Protein AF-A0A969QJT0-F1 (afdb_monomer_lite)

Radius of gyration: 44.03 Å; chains: 1; bounding box: 76×32×134 Å

pLDDT: mean 78.58, std 12.36, range [51.84, 98.31]

Structure (mmCIF, N/CA/C/O backbone):
data_AF-A0A969QJT0-F1
#
_entry.id   AF-A0A969QJT0-F1
#
loop_
_atom_site.group_PDB
_atom_site.id
_atom_site.type_symbol
_atom_site.label_atom_id
_atom_site.label_alt_id
_atom_site.label_comp_id
_atom_site.label_asym_id
_atom_site.label_entity_id
_atom_site.label_seq_id
_atom_site.pdbx_PDB_ins_code
_atom_site.Cartn_x
_atom_site.Cartn_y
_atom_site.Cartn_z
_atom_site.occupancy
_atom_site.B_iso_or_equiv
_atom_site.auth_seq_id
_atom_site.auth_comp_id
_atom_site.auth_asym_id
_atom_site.auth_atom_id
_atom_site.pdbx_PDB_model_num
ATOM 1 N N . MET A 1 1 ? 41.940 17.101 -73.631 1.00 51.84 1 MET A N 1
ATOM 2 C CA . MET A 1 1 ? 41.622 15.761 -73.092 1.00 51.84 1 MET A CA 1
ATOM 3 C C . MET A 1 1 ? 41.885 15.772 -71.586 1.00 51.84 1 MET A C 1
ATOM 5 O O . MET A 1 1 ? 42.918 15.274 -71.167 1.00 51.84 1 MET A O 1
ATOM 9 N N . SER A 1 2 ? 41.025 16.414 -70.779 1.00 55.69 2 SER A N 1
ATOM 10 C CA . SER A 1 2 ? 41.255 16.542 -69.324 1.00 55.69 2 SER A CA 1
ATOM 11 C C . SER A 1 2 ? 40.083 17.221 -68.587 1.00 55.69 2 SER A C 1
ATOM 13 O O . SER A 1 2 ? 40.272 18.292 -68.033 1.00 55.69 2 SER A O 1
ATOM 15 N N . ASP A 1 3 ? 38.889 16.609 -68.551 1.00 56.94 3 ASP A N 1
ATOM 16 C CA . ASP A 1 3 ? 37.752 17.123 -67.743 1.00 56.94 3 ASP A CA 1
ATOM 17 C C . ASP A 1 3 ? 36.989 16.053 -66.932 1.00 56.94 3 ASP A C 1
ATOM 19 O O . ASP A 1 3 ? 36.088 16.358 -66.151 1.00 56.94 3 ASP A O 1
ATOM 23 N N . THR A 1 4 ? 37.377 14.779 -67.016 1.00 60.81 4 THR A N 1
ATOM 24 C CA . THR A 1 4 ? 36.586 13.669 -66.449 1.00 60.81 4 THR A CA 1
ATOM 25 C C . THR A 1 4 ? 36.876 13.344 -64.975 1.00 60.81 4 THR A C 1
ATOM 27 O O . THR A 1 4 ? 36.133 12.583 -64.360 1.00 60.81 4 THR A O 1
ATOM 30 N N . HIS A 1 5 ? 37.909 13.926 -64.354 1.00 57.44 5 HIS A N 1
ATOM 31 C CA . HIS A 1 5 ? 38.331 13.549 -62.991 1.00 57.44 5 HIS A CA 1
ATOM 32 C C . HIS A 1 5 ? 37.701 14.366 -61.848 1.00 57.44 5 HIS A C 1
ATOM 34 O O . HIS A 1 5 ? 37.792 13.956 -60.690 1.00 57.44 5 HIS A O 1
ATOM 40 N N . ARG A 1 6 ? 37.049 15.505 -62.128 1.00 60.62 6 ARG A N 1
ATOM 41 C CA . ARG A 1 6 ? 36.460 16.366 -61.079 1.00 60.62 6 ARG A CA 1
ATOM 42 C C . ARG A 1 6 ? 35.100 15.854 -60.580 1.00 60.62 6 ARG A C 1
ATOM 44 O O . ARG A 1 6 ? 34.762 16.042 -59.414 1.00 60.62 6 ARG A O 1
ATOM 51 N N . ASN A 1 7 ? 34.352 15.164 -61.440 1.00 59.16 7 ASN A N 1
ATOM 52 C CA . ASN A 1 7 ? 32.962 14.782 -61.183 1.00 59.16 7 ASN A CA 1
ATOM 53 C C . ASN A 1 7 ? 32.832 13.625 -60.166 1.00 59.16 7 ASN A C 1
ATOM 55 O O . ASN A 1 7 ? 31.953 13.626 -59.311 1.00 59.16 7 ASN A O 1
ATOM 59 N N . SER A 1 8 ? 33.763 12.665 -60.173 1.00 60.94 8 SER A N 1
ATOM 60 C CA . SER A 1 8 ? 33.708 11.471 -59.308 1.00 60.94 8 SER A CA 1
ATOM 61 C C . SER A 1 8 ? 33.915 11.756 -57.815 1.00 60.94 8 SER A C 1
ATOM 63 O O . SER A 1 8 ? 33.425 10.999 -56.977 1.00 60.94 8 SER A O 1
ATOM 65 N N . ARG A 1 9 ? 34.593 12.854 -57.458 1.00 60.72 9 ARG A N 1
ATOM 66 C CA . ARG A 1 9 ? 34.755 13.279 -56.055 1.00 60.72 9 ARG A CA 1
ATOM 67 C C . ARG A 1 9 ? 33.446 13.819 -55.473 1.00 60.72 9 ARG A C 1
ATOM 69 O O . ARG A 1 9 ? 33.056 13.410 -54.386 1.00 60.72 9 ARG A O 1
ATOM 76 N N . GLN A 1 10 ? 32.703 14.609 -56.250 1.00 62.09 10 GLN A N 1
ATOM 77 C CA . GLN A 1 10 ? 31.427 15.189 -55.812 1.00 62.09 10 GLN A CA 1
ATOM 78 C C . GLN A 1 10 ? 30.352 14.131 -55.517 1.00 62.09 10 GLN A C 1
ATOM 80 O O . GLN A 1 10 ? 29.541 14.308 -54.606 1.00 62.09 10 GLN A O 1
ATOM 85 N N . PHE A 1 11 ? 30.348 13.006 -56.241 1.00 60.06 11 PHE A N 1
ATOM 86 C CA . PHE A 1 11 ? 29.428 11.899 -55.955 1.00 60.06 11 PHE A CA 1
ATOM 87 C C . PHE A 1 11 ? 29.754 11.173 -54.644 1.00 60.06 11 PHE A C 1
ATOM 89 O O . PHE A 1 11 ? 28.831 10.779 -53.930 1.00 60.06 11 PHE A O 1
ATOM 96 N N . ARG A 1 12 ? 31.039 11.033 -54.288 1.00 62.12 12 ARG A N 1
ATOM 97 C CA . ARG A 1 12 ? 31.459 10.410 -53.019 1.00 62.12 12 ARG A CA 1
ATOM 98 C C . ARG A 1 12 ? 31.105 11.293 -51.824 1.00 62.12 12 ARG A C 1
ATOM 100 O O . ARG A 1 12 ? 30.588 10.779 -50.836 1.00 62.12 12 ARG A O 1
ATOM 107 N N . ASP A 1 13 ? 31.275 12.607 -51.952 1.00 64.06 13 ASP A N 1
ATOM 108 C CA . ASP A 1 13 ? 30.935 13.560 -50.889 1.00 64.06 13 ASP A CA 1
ATOM 109 C C . ASP A 1 13 ? 29.421 13.588 -50.615 1.00 64.06 13 ASP A C 1
ATOM 111 O O . ASP A 1 13 ? 28.986 13.547 -49.465 1.00 64.06 13 ASP A O 1
ATOM 115 N N . ARG A 1 14 ? 28.586 13.549 -51.663 1.00 63.22 14 ARG A N 1
ATOM 116 C CA . ARG A 1 14 ? 27.118 13.468 -51.516 1.00 63.22 14 ARG A CA 1
ATOM 117 C C . ARG A 1 14 ? 26.643 12.148 -50.902 1.00 63.22 14 ARG A C 1
ATOM 119 O O . ARG A 1 14 ? 25.678 12.140 -50.132 1.00 63.22 14 ARG A O 1
ATOM 126 N N . GLN A 1 15 ? 27.320 11.041 -51.212 1.00 67.38 15 GLN A N 1
ATOM 127 C CA . GLN A 1 15 ? 27.042 9.743 -50.591 1.00 67.38 15 GLN A CA 1
ATOM 128 C C . GLN A 1 15 ? 27.446 9.725 -49.110 1.00 67.38 15 GLN A C 1
ATOM 130 O O . GLN A 1 15 ? 26.669 9.257 -48.278 1.00 67.38 15 GLN A O 1
ATOM 135 N N . ALA A 1 16 ? 28.599 10.302 -48.758 1.00 66.38 16 ALA A N 1
ATOM 136 C CA . ALA A 1 16 ? 29.063 10.398 -47.373 1.00 66.38 16 ALA A CA 1
ATOM 137 C C . ALA A 1 16 ? 28.129 11.252 -46.492 1.00 66.38 16 ALA A C 1
ATOM 139 O O . ALA A 1 16 ? 27.797 10.852 -45.376 1.00 66.38 16 ALA A O 1
ATOM 140 N N . LEU A 1 17 ? 27.633 12.380 -47.014 1.00 65.81 17 LEU A N 1
ATOM 141 C CA . LEU A 1 17 ? 26.657 13.239 -46.325 1.00 65.81 17 LEU A CA 1
ATOM 142 C C . LEU A 1 17 ? 25.289 12.559 -46.133 1.00 65.81 17 LEU A C 1
ATOM 144 O O . LEU A 1 17 ? 24.595 12.819 -45.153 1.00 65.81 17 LEU A O 1
ATOM 148 N N . SER A 1 18 ? 24.893 11.672 -47.051 1.00 66.56 18 SER A N 1
ATOM 149 C CA . SER A 1 18 ? 23.643 10.910 -46.922 1.00 66.56 18 SER A CA 1
ATOM 150 C C . SER A 1 18 ? 23.758 9.802 -45.870 1.00 66.56 18 SER A C 1
ATOM 152 O O . SER A 1 18 ? 22.833 9.597 -45.083 1.00 66.56 18 SER A O 1
ATOM 154 N N . ALA A 1 19 ? 24.904 9.115 -45.807 1.00 73.19 19 ALA A N 1
ATOM 155 C CA . ALA A 1 19 ? 25.160 8.066 -44.822 1.00 73.19 19 ALA A CA 1
ATOM 156 C C . ALA A 1 19 ? 25.214 8.611 -43.383 1.00 73.19 19 ALA A C 1
ATOM 158 O O . ALA A 1 19 ? 24.594 8.035 -42.484 1.00 73.19 19 ALA A O 1
ATOM 159 N N . SER A 1 20 ? 25.872 9.756 -43.169 1.00 77.25 20 SER A N 1
ATOM 160 C CA . SER A 1 20 ? 25.941 10.396 -41.849 1.00 77.25 20 SER A CA 1
ATOM 161 C C . SER A 1 20 ? 24.565 10.847 -41.349 1.00 77.25 20 SER A C 1
ATOM 163 O O . SER A 1 20 ? 24.236 10.648 -40.180 1.00 77.25 20 SER A O 1
ATOM 165 N N . ASN A 1 21 ? 23.714 11.364 -42.239 1.00 76.25 21 ASN A N 1
ATOM 166 C CA . ASN A 1 21 ? 22.356 11.795 -41.901 1.00 76.25 21 ASN A CA 1
ATOM 167 C C . ASN A 1 21 ? 21.448 10.603 -41.523 1.00 76.25 21 ASN A C 1
ATOM 169 O O . ASN A 1 21 ? 20.659 10.681 -40.580 1.00 76.25 21 ASN A O 1
ATOM 173 N N . LEU A 1 22 ? 21.608 9.450 -42.189 1.00 75.88 22 LEU A N 1
ATOM 174 C CA . LEU A 1 22 ? 20.926 8.204 -41.812 1.00 75.88 22 LEU A CA 1
ATOM 175 C C . LEU A 1 22 ? 21.403 7.664 -40.454 1.00 75.88 22 LEU A C 1
ATOM 177 O O . LEU A 1 22 ? 20.577 7.215 -39.657 1.00 75.88 22 LEU A O 1
ATOM 181 N N . GLN A 1 23 ? 22.706 7.731 -40.164 1.00 77.62 23 GLN A N 1
ATOM 182 C CA . GLN A 1 23 ? 23.256 7.376 -38.848 1.00 77.62 23 GLN A CA 1
ATOM 183 C C . GLN A 1 23 ? 22.740 8.303 -37.744 1.00 77.62 23 GLN A C 1
ATOM 185 O O . GLN A 1 23 ? 22.331 7.825 -36.685 1.00 77.62 23 GLN A O 1
ATOM 190 N N . GLN A 1 24 ? 22.681 9.610 -38.003 1.00 76.06 24 GLN A N 1
ATOM 191 C CA . GLN A 1 24 ? 22.136 10.581 -37.060 1.00 76.06 24 GLN A CA 1
ATOM 192 C C . GLN A 1 24 ? 20.654 10.301 -36.779 1.00 76.06 24 GLN A C 1
ATOM 194 O O . GLN A 1 24 ? 20.258 10.213 -35.617 1.00 76.06 24 GLN A O 1
ATOM 199 N N . ARG A 1 25 ? 19.848 10.038 -37.815 1.00 76.38 25 ARG A N 1
ATOM 200 C CA . ARG A 1 25 ? 18.441 9.632 -37.660 1.00 76.38 25 ARG A CA 1
ATOM 201 C C . ARG A 1 25 ? 18.274 8.339 -36.861 1.00 76.38 25 ARG A C 1
ATOM 203 O O . ARG A 1 25 ? 17.433 8.310 -35.967 1.00 76.38 25 ARG A O 1
ATOM 210 N N . LYS A 1 26 ? 19.085 7.306 -37.119 1.00 78.62 26 LYS A N 1
ATOM 211 C CA . LYS A 1 26 ? 19.067 6.059 -36.331 1.00 78.62 26 LYS A CA 1
ATOM 212 C C . LYS A 1 26 ? 19.341 6.325 -34.851 1.00 78.62 26 LYS A C 1
ATOM 214 O O . LYS A 1 26 ? 18.541 5.928 -34.017 1.00 78.62 26 LYS A O 1
ATOM 219 N N . SER A 1 27 ? 20.372 7.109 -34.532 1.00 78.12 27 SER A N 1
ATOM 220 C CA . SER A 1 27 ? 20.693 7.436 -33.135 1.00 78.12 27 SER A CA 1
ATOM 221 C C . SER A 1 27 ? 19.589 8.217 -32.405 1.00 78.12 27 SER A C 1
ATOM 223 O O . SER A 1 27 ? 19.420 8.053 -31.198 1.00 78.12 27 SER A O 1
ATOM 225 N N . LEU A 1 28 ? 18.812 9.047 -33.113 1.00 77.38 28 LEU A N 1
ATOM 226 C CA . LEU A 1 28 ? 17.658 9.746 -32.538 1.00 77.38 28 LEU A CA 1
ATOM 227 C C . LEU A 1 28 ? 16.496 8.783 -32.259 1.00 77.38 28 LEU A C 1
ATOM 22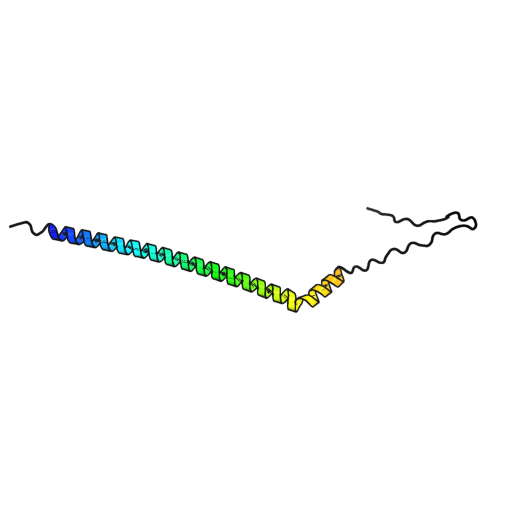9 O O . LEU A 1 28 ? 15.898 8.851 -31.185 1.00 77.38 28 LEU A O 1
ATOM 233 N N . LEU A 1 29 ? 16.218 7.865 -33.189 1.00 79.56 29 LEU A N 1
ATOM 234 C CA . LEU A 1 29 ? 15.204 6.823 -33.013 1.00 79.56 29 LEU A CA 1
ATOM 235 C C . LEU A 1 29 ? 15.576 5.868 -31.870 1.00 79.56 29 LEU A C 1
ATOM 237 O O . LEU A 1 29 ? 14.727 5.563 -31.035 1.00 79.56 29 LEU A O 1
ATOM 241 N N . ASP A 1 30 ? 16.850 5.482 -31.769 1.00 81.88 30 ASP A N 1
ATOM 242 C CA . ASP A 1 30 ? 17.361 4.643 -30.682 1.00 81.88 30 ASP A CA 1
ATOM 243 C C . ASP A 1 30 ? 17.241 5.360 -29.331 1.00 81.88 30 ASP A C 1
ATOM 245 O O . ASP A 1 30 ? 16.733 4.792 -28.364 1.00 81.88 30 ASP A O 1
ATOM 249 N N . ARG A 1 31 ? 17.611 6.648 -29.253 1.00 80.19 31 ARG A N 1
ATOM 250 C CA . ARG A 1 31 ? 17.420 7.463 -28.037 1.00 80.19 31 ARG A CA 1
ATOM 251 C C . ARG A 1 31 ? 15.947 7.556 -27.633 1.00 80.19 31 ARG A C 1
ATOM 253 O O . ARG A 1 31 ? 15.628 7.457 -26.444 1.00 80.19 31 ARG A O 1
ATOM 260 N N . GLN A 1 32 ? 15.044 7.723 -28.597 1.00 84.38 32 GLN A N 1
ATOM 261 C CA . GLN A 1 32 ? 13.603 7.763 -28.351 1.00 84.38 32 GLN A CA 1
ATOM 262 C C . GLN A 1 32 ? 13.072 6.404 -27.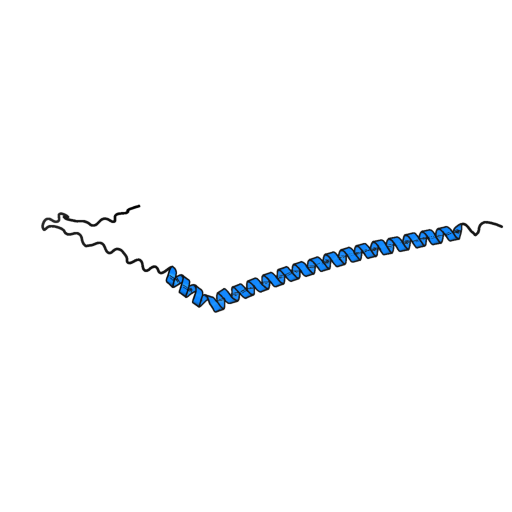862 1.00 84.38 32 GLN A C 1
ATOM 264 O O . GLN A 1 32 ? 12.306 6.359 -26.897 1.00 84.38 32 GLN A O 1
ATOM 269 N N . ALA A 1 33 ? 13.515 5.298 -28.465 1.00 83.00 33 ALA A N 1
ATOM 270 C CA . ALA A 1 33 ? 13.138 3.942 -28.069 1.00 83.00 33 ALA A CA 1
ATOM 271 C C . ALA A 1 33 ? 13.628 3.593 -26.655 1.00 83.00 33 ALA A C 1
ATOM 273 O O . ALA A 1 33 ? 12.856 3.075 -25.842 1.00 83.00 33 ALA A O 1
ATOM 274 N N . LEU A 1 34 ? 14.871 3.946 -26.316 1.00 84.62 34 LEU A N 1
ATOM 275 C CA . LEU A 1 3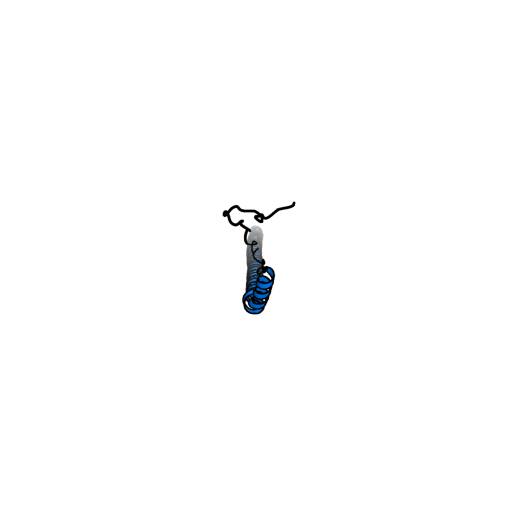4 ? 15.423 3.769 -24.971 1.00 84.62 34 LEU A CA 1
ATOM 276 C C . LEU A 1 34 ? 14.646 4.588 -23.935 1.00 84.62 34 LEU A C 1
ATOM 278 O O . LEU A 1 34 ? 14.318 4.082 -22.863 1.00 84.62 34 LEU A O 1
ATOM 282 N N . THR A 1 35 ? 14.288 5.832 -24.264 1.00 89.44 35 THR A N 1
ATOM 283 C CA . THR A 1 35 ? 13.504 6.702 -23.371 1.00 89.44 35 THR A CA 1
ATOM 284 C C . THR A 1 35 ? 12.104 6.140 -23.131 1.00 89.44 35 THR A C 1
ATOM 286 O O . THR A 1 35 ? 11.658 6.063 -21.986 1.00 89.44 35 THR A O 1
ATOM 289 N N . ARG A 1 36 ? 11.432 5.668 -24.187 1.00 91.12 36 ARG A N 1
ATOM 290 C CA . ARG A 1 36 ? 10.112 5.031 -24.090 1.00 91.12 36 ARG A CA 1
ATOM 291 C C . ARG A 1 36 ? 10.156 3.741 -23.270 1.00 91.12 36 ARG A C 1
ATOM 293 O O . ARG A 1 36 ? 9.288 3.533 -22.430 1.00 91.12 36 ARG A O 1
ATOM 300 N N . THR A 1 37 ? 11.177 2.910 -23.473 1.00 92.12 37 THR A N 1
ATOM 301 C CA . THR A 1 37 ? 11.346 1.647 -22.736 1.00 92.12 37 THR A CA 1
ATOM 302 C C . THR A 1 37 ? 11.594 1.907 -21.254 1.00 92.12 37 THR A C 1
ATOM 304 O O . THR A 1 37 ? 10.931 1.314 -20.409 1.00 92.12 37 THR A O 1
ATOM 307 N N . ARG A 1 38 ? 12.480 2.856 -20.917 1.00 92.12 38 ARG A N 1
ATOM 308 C CA . ARG A 1 38 ? 12.709 3.276 -19.524 1.00 92.12 38 ARG A CA 1
ATOM 309 C C . ARG A 1 38 ? 11.424 3.769 -18.869 1.00 92.12 38 ARG A C 1
ATOM 311 O O . ARG A 1 38 ? 11.135 3.379 -17.743 1.00 92.12 38 ARG A O 1
ATOM 318 N N . LEU A 1 39 ? 10.638 4.579 -19.579 1.00 94.88 39 LEU A N 1
ATOM 319 C CA . LEU A 1 39 ? 9.359 5.069 -19.076 1.00 94.88 39 LEU A CA 1
ATOM 320 C C . LEU A 1 39 ? 8.368 3.923 -18.823 1.00 94.88 39 LEU A C 1
ATOM 322 O O . LEU A 1 39 ? 7.738 3.900 -17.772 1.00 94.88 39 LEU A O 1
ATOM 326 N N . MET A 1 40 ? 8.269 2.952 -19.737 1.00 96.31 40 MET A N 1
ATOM 327 C CA . MET A 1 40 ? 7.423 1.765 -19.556 1.00 96.31 40 MET A CA 1
ATOM 328 C C . MET A 1 40 ? 7.858 0.919 -18.358 1.00 96.31 40 MET A C 1
ATOM 330 O O . MET A 1 40 ? 7.004 0.479 -17.597 1.00 96.31 40 MET A O 1
ATOM 334 N N . VAL A 1 41 ? 9.164 0.724 -18.156 1.00 97.00 41 VAL A N 1
ATOM 335 C CA . VAL A 1 41 ? 9.693 -0.013 -16.997 1.00 97.00 41 VAL A CA 1
ATOM 336 C C . VAL A 1 41 ? 9.365 0.712 -15.694 1.00 97.00 41 VAL A C 1
ATOM 338 O O . VAL A 1 41 ? 8.915 0.075 -14.746 1.00 97.00 41 VAL A O 1
ATOM 341 N N . ILE A 1 42 ? 9.536 2.037 -15.648 1.00 96.62 42 ILE A N 1
ATOM 342 C CA . ILE A 1 42 ? 9.194 2.839 -14.465 1.00 96.62 42 ILE A CA 1
ATOM 343 C C . ILE A 1 42 ? 7.694 2.739 -14.172 1.00 96.62 42 ILE A C 1
ATOM 345 O O . ILE A 1 42 ? 7.317 2.441 -13.044 1.00 96.62 42 ILE A O 1
ATOM 349 N N . TRP A 1 43 ? 6.837 2.927 -15.178 1.00 97.94 43 TRP A N 1
ATOM 350 C CA . TRP A 1 43 ? 5.386 2.795 -15.016 1.00 97.94 43 TRP A CA 1
ATOM 351 C C . TRP A 1 43 ? 4.965 1.388 -14.603 1.00 97.94 43 TRP A C 1
ATOM 353 O O . TRP A 1 43 ? 4.123 1.244 -13.723 1.00 97.94 43 TRP A O 1
ATOM 363 N N . GLY A 1 44 ? 5.573 0.357 -15.189 1.00 97.94 44 GLY A N 1
ATOM 364 C CA . GLY A 1 44 ? 5.349 -1.030 -14.801 1.00 97.94 44 GLY A CA 1
ATOM 365 C C . GLY A 1 44 ? 5.740 -1.278 -13.347 1.00 97.94 44 GLY A C 1
ATOM 366 O O . GLY A 1 44 ? 4.960 -1.854 -12.597 1.00 97.94 44 GLY A O 1
ATOM 367 N N . GLY A 1 45 ? 6.902 -0.777 -12.919 1.00 98.06 45 GLY A N 1
ATOM 368 C CA . GLY A 1 45 ? 7.353 -0.857 -11.531 1.00 98.06 45 GLY A CA 1
ATOM 369 C C . GLY A 1 45 ? 6.423 -0.125 -10.561 1.00 98.06 45 GLY A C 1
ATOM 370 O O . GLY A 1 45 ? 6.064 -0.680 -9.525 1.00 98.06 45 GLY A O 1
ATOM 371 N N . LEU A 1 46 ? 5.975 1.083 -10.914 1.00 97.94 46 LEU A N 1
ATOM 372 C CA . LEU A 1 46 ? 5.016 1.851 -10.114 1.00 97.94 46 LEU A CA 1
ATOM 373 C C . LEU A 1 46 ? 3.661 1.140 -10.011 1.00 97.94 46 LEU A C 1
ATOM 375 O O . LEU A 1 46 ? 3.115 1.033 -8.915 1.00 97.94 46 LEU A O 1
ATOM 379 N N . ALA A 1 47 ? 3.139 0.619 -11.122 1.00 97.75 47 ALA A N 1
ATOM 380 C CA . ALA A 1 47 ? 1.879 -0.118 -11.144 1.00 97.75 47 ALA A CA 1
ATOM 381 C C . ALA A 1 47 ? 1.966 -1.412 -10.323 1.00 97.75 47 ALA A C 1
ATOM 383 O O . ALA A 1 47 ? 1.073 -1.701 -9.529 1.00 97.75 47 ALA A O 1
ATOM 384 N N . LEU A 1 48 ? 3.063 -2.160 -10.463 1.00 98.31 48 LEU A N 1
ATOM 385 C CA . LEU A 1 48 ? 3.307 -3.376 -9.692 1.00 98.31 48 LEU A CA 1
ATOM 386 C C . LEU A 1 48 ? 3.425 -3.071 -8.192 1.00 98.31 48 LEU A C 1
ATOM 388 O O . LEU A 1 48 ? 2.824 -3.765 -7.375 1.00 98.31 48 LEU A O 1
ATOM 392 N N . GLY A 1 49 ? 4.148 -2.008 -7.829 1.00 97.94 49 GLY A N 1
ATOM 393 C CA . GLY A 1 49 ? 4.256 -1.546 -6.446 1.00 97.94 49 GLY A CA 1
ATOM 394 C C . GLY A 1 49 ? 2.898 -1.154 -5.862 1.00 97.94 49 GLY A C 1
ATOM 395 O O . GLY A 1 49 ? 2.547 -1.600 -4.771 1.00 97.94 49 GLY A O 1
ATOM 396 N N . ALA A 1 50 ? 2.099 -0.390 -6.610 1.00 97.62 50 ALA A N 1
ATOM 397 C CA . ALA A 1 50 ? 0.751 -0.004 -6.201 1.00 97.62 50 ALA A CA 1
ATOM 398 C C . ALA A 1 50 ? -0.162 -1.225 -6.002 1.00 97.62 50 ALA A C 1
ATOM 400 O O . ALA A 1 50 ? -0.834 -1.327 -4.976 1.00 97.62 50 ALA A O 1
ATOM 401 N N . LEU A 1 51 ? -0.141 -2.186 -6.932 1.00 98.12 51 LEU A N 1
ATOM 402 C CA . LEU A 1 51 ? -0.883 -3.445 -6.808 1.00 98.12 51 LEU A CA 1
ATOM 403 C C . LEU A 1 51 ? -0.450 -4.243 -5.574 1.00 98.12 51 LEU A C 1
ATOM 405 O O . LEU A 1 51 ? -1.301 -4.757 -4.850 1.00 98.12 51 LEU A O 1
ATOM 409 N N . GLY A 1 52 ? 0.853 -4.303 -5.293 1.00 97.75 52 GLY A N 1
ATOM 410 C CA . GLY A 1 52 ? 1.386 -4.941 -4.090 1.00 97.75 52 GLY A CA 1
ATOM 411 C C . GLY A 1 52 ? 0.883 -4.286 -2.801 1.00 97.75 52 GLY A C 1
ATOM 412 O O . GLY A 1 52 ? 0.468 -4.987 -1.877 1.00 97.75 52 GLY A O 1
ATOM 413 N N . LEU A 1 53 ? 0.849 -2.949 -2.750 1.00 97.44 53 LEU A N 1
ATOM 414 C CA . LEU A 1 53 ? 0.279 -2.216 -1.615 1.00 97.44 53 LEU A CA 1
ATOM 415 C C . LEU A 1 53 ? -1.210 -2.519 -1.438 1.00 97.44 53 LEU A C 1
ATOM 417 O O . LEU A 1 53 ? -1.642 -2.797 -0.321 1.00 97.44 53 LEU A O 1
ATOM 421 N N . VAL A 1 54 ? -1.989 -2.503 -2.522 1.00 97.38 54 VAL A N 1
ATOM 422 C CA . VAL A 1 54 ? -3.423 -2.827 -2.475 1.00 97.38 54 VAL A CA 1
ATOM 423 C C . VAL A 1 54 ? -3.635 -4.254 -1.972 1.00 97.38 54 VAL A C 1
ATOM 425 O O . VAL A 1 54 ? -4.433 -4.460 -1.063 1.00 97.38 54 VAL A O 1
ATOM 428 N N . ALA A 1 55 ? -2.882 -5.231 -2.479 1.00 96.00 55 ALA A N 1
ATOM 429 C CA . ALA A 1 55 ? -2.961 -6.613 -2.010 1.00 96.00 55 ALA A CA 1
ATOM 430 C C . ALA A 1 55 ? -2.629 -6.730 -0.513 1.00 96.00 55 ALA A C 1
ATOM 432 O O . ALA A 1 55 ? -3.338 -7.407 0.235 1.00 96.00 55 ALA A O 1
ATOM 433 N N . ARG A 1 56 ? -1.591 -6.021 -0.048 1.00 95.19 56 ARG A N 1
ATOM 434 C CA . ARG A 1 56 ? -1.227 -5.978 1.373 1.00 95.19 56 ARG A CA 1
ATOM 435 C C . ARG A 1 56 ? -2.341 -5.366 2.222 1.00 95.19 56 ARG A C 1
ATOM 437 O O . ARG A 1 56 ? -2.651 -5.911 3.279 1.00 95.19 56 ARG A O 1
ATOM 444 N N . LEU A 1 57 ? -2.954 -4.277 1.760 1.00 94.62 57 LEU A N 1
ATOM 445 C CA . LEU A 1 57 ? -4.085 -3.638 2.434 1.00 94.62 57 LEU A CA 1
ATOM 446 C C . LEU A 1 57 ? -5.294 -4.568 2.514 1.00 94.62 57 LEU A C 1
ATOM 448 O O . LEU A 1 57 ? -5.876 -4.689 3.585 1.00 94.62 57 LEU A O 1
ATOM 452 N N . VAL A 1 58 ? -5.637 -5.262 1.427 1.00 94.75 58 VAL A N 1
ATOM 453 C CA . VAL A 1 58 ? -6.731 -6.244 1.416 1.00 94.75 58 VAL A CA 1
ATOM 454 C C . VAL A 1 58 ? -6.465 -7.358 2.425 1.00 94.75 58 VAL A C 1
ATOM 456 O O . VAL A 1 58 ? -7.361 -7.715 3.181 1.00 94.75 58 VAL A O 1
ATOM 459 N N . TRP A 1 59 ? -5.235 -7.866 2.506 1.00 92.56 59 TRP A N 1
ATOM 460 C CA . TRP A 1 59 ? -4.875 -8.877 3.501 1.00 92.56 59 TRP A CA 1
ATOM 461 C C . TRP A 1 59 ? -5.088 -8.366 4.938 1.00 92.56 59 TRP A C 1
ATOM 463 O O . TRP A 1 59 ? -5.786 -9.003 5.725 1.00 92.56 59 TRP A O 1
ATOM 473 N N . LEU A 1 60 ? -4.588 -7.166 5.251 1.00 91.25 60 LEU A N 1
ATOM 474 C CA . LEU A 1 60 ? -4.778 -6.526 6.560 1.00 91.25 60 LEU A CA 1
ATOM 475 C C . LEU A 1 60 ? -6.257 -6.257 6.891 1.00 91.25 60 LEU A C 1
ATOM 477 O O . LEU A 1 60 ? -6.668 -6.405 8.037 1.00 91.25 60 LEU A O 1
ATOM 481 N N . GLN A 1 61 ? -7.055 -5.851 5.903 1.00 87.56 61 GLN A N 1
ATOM 482 C CA . GLN A 1 61 ? -8.444 -5.423 6.101 1.00 87.56 61 GLN A CA 1
ATOM 483 C C . GLN A 1 61 ? -9.478 -6.550 6.002 1.00 87.56 61 GLN A C 1
ATOM 485 O O . GLN A 1 61 ? -10.581 -6.392 6.512 1.00 87.56 61 GLN A O 1
ATOM 490 N N . VAL A 1 62 ? -9.173 -7.666 5.340 1.00 87.88 62 VAL A N 1
ATOM 491 C CA . VAL A 1 62 ? -10.124 -8.780 5.169 1.00 87.88 62 VAL A CA 1
ATOM 492 C C . VAL A 1 62 ? -9.756 -9.954 6.065 1.00 87.88 62 VAL A C 1
ATOM 494 O O . VAL A 1 62 ? -10.634 -10.531 6.700 1.00 87.88 62 VAL A O 1
ATOM 497 N N . ILE A 1 63 ? -8.468 -10.298 6.139 1.00 85.56 63 ILE A N 1
ATOM 498 C CA . ILE A 1 63 ? -8.002 -11.475 6.881 1.00 85.56 63 ILE A CA 1
ATOM 499 C C . ILE A 1 63 ? -7.681 -11.095 8.328 1.00 85.56 63 ILE A C 1
ATOM 501 O O . ILE A 1 63 ? -8.194 -11.721 9.252 1.00 85.56 63 ILE A O 1
ATOM 505 N N . ASP A 1 64 ? -6.897 -10.033 8.530 1.00 86.12 64 ASP A N 1
ATOM 506 C CA . ASP A 1 64 ? -6.440 -9.617 9.867 1.00 86.12 64 ASP A CA 1
ATOM 507 C C . ASP A 1 64 ? -7.366 -8.613 10.569 1.00 86.12 64 ASP A C 1
ATOM 509 O O . ASP A 1 64 ? -7.230 -8.374 11.772 1.00 86.12 64 ASP A O 1
ATOM 513 N N . ALA A 1 65 ? -8.346 -8.044 9.864 1.00 84.38 65 ALA A N 1
ATOM 514 C CA . ALA A 1 65 ? -9.288 -7.091 10.444 1.00 84.38 65 ALA A CA 1
ATOM 515 C C . ALA A 1 65 ? -9.982 -7.560 11.730 1.00 84.38 65 ALA A C 1
ATOM 517 O O . ALA A 1 65 ? -10.023 -6.759 12.667 1.00 84.38 65 ALA A O 1
ATOM 518 N N . PRO A 1 66 ? -10.512 -8.796 11.851 1.00 81.88 66 PRO A N 1
ATOM 519 C CA . PRO A 1 66 ? -11.141 -9.220 13.100 1.00 81.88 66 PRO A CA 1
ATOM 520 C C . PRO A 1 66 ? -10.160 -9.205 14.279 1.00 81.88 66 PRO A C 1
ATOM 522 O O . PRO A 1 66 ? -10.541 -8.804 15.376 1.00 81.88 66 PRO A O 1
ATOM 525 N N . ASN A 1 67 ? -8.896 -9.568 14.055 1.00 84.00 67 ASN A N 1
ATOM 526 C CA . ASN A 1 67 ? -7.862 -9.568 15.088 1.00 84.00 67 ASN A CA 1
ATOM 527 C C .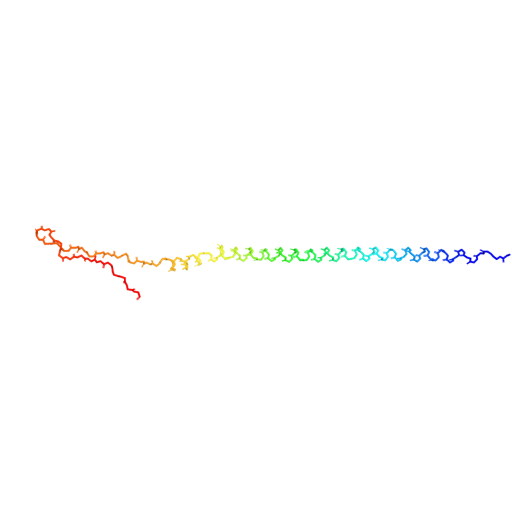 ASN A 1 67 ? -7.488 -8.133 15.506 1.00 84.00 67 ASN A C 1
ATOM 529 O O . ASN A 1 67 ? -7.512 -7.786 16.688 1.00 84.00 67 ASN A O 1
ATOM 533 N N . LEU A 1 68 ? -7.255 -7.248 14.531 1.00 84.06 68 LEU A N 1
ATOM 534 C CA . LEU A 1 68 ? -6.938 -5.838 14.787 1.00 84.06 68 LEU A CA 1
ATOM 535 C C . LEU A 1 68 ? -8.088 -5.098 15.483 1.00 84.06 68 LEU A C 1
ATOM 537 O O . LEU A 1 68 ? -7.852 -4.295 16.385 1.00 84.06 68 LEU A O 1
ATOM 541 N N . GLN A 1 69 ? -9.337 -5.388 15.113 1.00 84.94 69 GLN A N 1
ATOM 542 C CA . GLN A 1 69 ? -10.508 -4.818 15.778 1.00 84.94 69 GLN A CA 1
ATOM 543 C C . GLN A 1 69 ? -10.665 -5.325 17.212 1.00 84.94 69 GLN A C 1
ATOM 545 O O . GLN A 1 69 ? -11.047 -4.547 18.084 1.00 84.94 69 GLN A O 1
ATOM 550 N N . GLN A 1 70 ? -10.372 -6.599 17.483 1.00 84.06 70 GLN A N 1
ATOM 551 C CA . GLN A 1 70 ? -10.381 -7.128 18.850 1.00 84.06 70 GLN A CA 1
ATOM 552 C C . GLN A 1 70 ? -9.327 -6.439 19.717 1.00 84.06 70 GLN A C 1
ATOM 554 O O . GLN A 1 70 ? -9.639 -6.020 20.831 1.00 84.06 70 GLN A O 1
ATOM 559 N N . LEU A 1 71 ? -8.115 -6.249 19.190 1.00 82.25 71 LEU A N 1
ATOM 560 C CA . LEU A 1 71 ? -7.049 -5.543 19.895 1.00 82.25 71 LEU A CA 1
ATOM 561 C C . LEU A 1 71 ? -7.411 -4.073 20.154 1.00 82.25 71 LEU A C 1
ATOM 563 O O . LEU A 1 71 ? -7.263 -3.591 21.276 1.00 82.25 71 LEU A O 1
ATOM 567 N N . ALA A 1 72 ? -7.948 -3.380 19.145 1.00 84.06 72 ALA A N 1
ATOM 568 C CA . ALA A 1 72 ? -8.411 -2.003 19.285 1.00 84.06 72 ALA A CA 1
ATOM 569 C C . ALA A 1 72 ? -9.525 -1.890 20.330 1.00 84.06 72 ALA A C 1
ATOM 571 O O . ALA A 1 72 ? -9.473 -1.002 21.175 1.00 84.06 72 ALA A O 1
ATOM 572 N N . ARG A 1 73 ? -10.492 -2.818 20.338 1.00 82.06 73 ARG A N 1
ATOM 573 C CA . ARG A 1 73 ? -11.536 -2.868 21.371 1.00 82.06 73 ARG A CA 1
ATOM 574 C C . ARG A 1 73 ? -10.934 -3.084 22.748 1.00 82.06 73 ARG A C 1
ATOM 576 O O . ARG A 1 73 ? -11.258 -2.315 23.635 1.00 82.06 73 ARG A O 1
ATOM 583 N N . ALA A 1 74 ? -10.024 -4.040 22.917 1.00 81.19 74 ALA A N 1
ATOM 584 C CA . ALA A 1 74 ? -9.375 -4.291 24.204 1.00 81.19 74 ALA A CA 1
ATOM 585 C C . ALA A 1 74 ? -8.607 -3.067 24.741 1.00 81.19 74 ALA A C 1
ATOM 587 O O . ALA A 1 74 ? -8.537 -2.868 25.951 1.00 81.19 74 ALA A O 1
ATOM 588 N N . GLN A 1 75 ? -8.051 -2.239 23.853 1.00 78.44 75 GLN A N 1
ATOM 589 C CA . GLN A 1 75 ? -7.333 -1.017 24.222 1.00 78.44 75 GLN A CA 1
ATOM 590 C C . GLN A 1 75 ? -8.257 0.191 24.442 1.00 78.44 75 GLN A C 1
ATOM 592 O O . GLN A 1 75 ? -8.031 0.977 25.359 1.00 78.44 75 GLN A O 1
ATOM 597 N N . GLN A 1 76 ? -9.285 0.356 23.608 1.00 74.44 76 GLN A N 1
ATOM 598 C CA . GLN A 1 76 ? -10.205 1.498 23.648 1.00 74.44 76 GLN A CA 1
ATOM 599 C C . GLN A 1 76 ? -11.321 1.322 24.674 1.00 74.44 76 GLN A C 1
ATOM 601 O O . GLN A 1 76 ? -11.767 2.305 25.260 1.00 74.44 76 GLN A O 1
ATOM 606 N N . SER A 1 77 ? -11.754 0.090 24.946 1.00 70.19 77 SER A N 1
ATOM 607 C CA . SER A 1 77 ? -12.657 -0.210 26.053 1.00 70.19 77 SER A CA 1
ATOM 608 C C . SER A 1 77 ? -11.870 -0.202 27.362 1.00 70.19 77 SER A C 1
ATOM 610 O O . SER A 1 77 ? -11.774 -1.207 28.069 1.00 70.19 77 SER A O 1
ATOM 612 N N . ARG A 1 78 ? -11.279 0.944 27.708 1.00 62.44 78 ARG A N 1
ATOM 613 C CA . ARG A 1 78 ? -10.908 1.189 29.093 1.00 62.44 78 ARG A CA 1
ATOM 614 C C . ARG A 1 78 ? -12.234 1.273 29.832 1.00 62.44 78 ARG A C 1
ATOM 616 O O . ARG A 1 78 ? -12.989 2.220 29.648 1.00 62.44 78 ARG A O 1
ATOM 623 N N . ILE A 1 79 ? -12.565 0.225 30.581 1.00 61.56 79 ILE A N 1
ATOM 624 C CA . ILE A 1 79 ? -13.737 0.222 31.453 1.00 61.56 79 ILE A CA 1
ATOM 625 C C . ILE A 1 79 ? -13.445 1.260 32.536 1.00 61.56 79 ILE A C 1
ATOM 627 O O . ILE A 1 79 ? -12.852 0.961 33.573 1.00 61.56 79 ILE A O 1
ATOM 631 N N . GLU A 1 80 ? -13.783 2.512 32.252 1.00 65.88 80 GLU A N 1
ATOM 632 C CA . GLU A 1 80 ? -13.817 3.565 33.245 1.00 65.88 80 GLU A CA 1
ATOM 633 C C . GLU A 1 80 ? -14.938 3.187 34.195 1.00 65.88 80 GLU A C 1
ATOM 635 O O . GLU A 1 80 ? -16.109 3.152 33.820 1.00 65.88 80 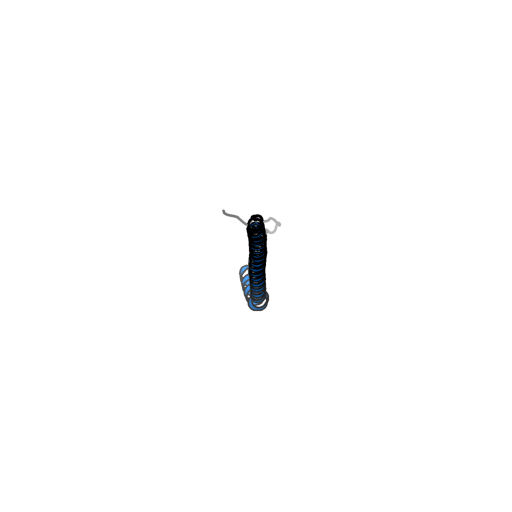GLU A O 1
ATOM 640 N N . ARG A 1 81 ? -14.577 2.798 35.418 1.00 67.19 81 ARG A N 1
ATOM 641 C CA . ARG A 1 81 ? -15.577 2.608 36.461 1.00 67.19 81 ARG A CA 1
ATOM 642 C C . ARG A 1 81 ? -16.179 3.990 36.695 1.00 67.19 81 ARG A C 1
ATOM 644 O O . ARG A 1 81 ? -15.438 4.857 37.165 1.00 67.19 81 ARG A O 1
ATOM 651 N N . PRO A 1 82 ? -17.457 4.228 36.348 1.00 70.62 82 PRO A N 1
ATOM 652 C CA . PRO A 1 82 ? -18.048 5.527 36.593 1.00 70.62 82 PRO A CA 1
ATOM 653 C C . PRO A 1 82 ? -17.947 5.800 38.091 1.00 70.62 82 PRO A C 1
ATOM 655 O O . PRO A 1 82 ? -18.234 4.927 38.916 1.00 70.62 82 PRO A O 1
ATOM 658 N N . PHE A 1 83 ? -17.478 6.995 38.441 1.00 68.94 83 PHE A N 1
ATOM 659 C CA . PHE A 1 83 ? -17.456 7.431 39.825 1.00 68.94 83 PHE A CA 1
ATOM 660 C C . PHE A 1 83 ? -18.904 7.490 40.316 1.00 68.94 83 PHE A C 1
ATOM 662 O O . PHE A 1 83 ? -19.688 8.311 39.844 1.00 68.94 83 PHE A O 1
ATOM 669 N N . VAL A 1 84 ? -19.275 6.583 41.220 1.00 69.44 84 VAL A N 1
ATOM 670 C CA . VAL A 1 84 ? -20.575 6.616 41.891 1.00 69.44 84 VAL A CA 1
ATOM 671 C C . VAL A 1 84 ? -20.398 7.481 43.141 1.00 69.44 84 VAL A C 1
ATOM 673 O O . VAL A 1 84 ? -19.792 7.001 44.102 1.00 69.44 84 VAL A O 1
ATOM 676 N N . PRO A 1 85 ? -20.867 8.744 43.151 1.00 70.38 85 PRO A N 1
ATOM 677 C CA . PRO A 1 85 ? -20.744 9.595 44.327 1.00 70.38 85 PRO A CA 1
ATOM 678 C C . PRO A 1 85 ? -21.517 8.984 45.497 1.00 70.38 85 PRO A C 1
ATOM 680 O O . PRO A 1 85 ? -22.601 8.411 45.325 1.00 70.38 85 PRO A O 1
ATOM 683 N N . ARG A 1 86 ? -20.968 9.103 46.708 1.00 73.38 86 ARG A N 1
ATOM 684 C CA . ARG A 1 86 ? -21.667 8.658 47.913 1.00 73.38 86 ARG A CA 1
ATOM 685 C C . ARG A 1 86 ? -22.878 9.565 48.147 1.00 73.38 86 ARG A C 1
ATOM 687 O O . ARG A 1 86 ? -22.819 10.770 47.914 1.00 73.38 86 ARG A O 1
ATOM 694 N N . ARG A 1 87 ? -23.998 8.986 48.595 1.00 75.31 87 ARG A N 1
ATOM 695 C CA . ARG A 1 87 ? -25.197 9.765 48.946 1.00 75.31 87 ARG A CA 1
ATOM 696 C C . ARG A 1 87 ? -24.833 10.772 50.040 1.00 75.31 87 ARG A C 1
ATOM 698 O O . ARG A 1 87 ? -24.202 10.385 51.023 1.00 75.31 87 ARG A O 1
ATOM 705 N N . SER A 1 88 ? -25.240 12.030 49.877 1.00 71.56 88 SER A N 1
ATOM 706 C CA . SER A 1 88 ? -25.037 13.054 50.902 1.00 71.56 88 SER A CA 1
ATOM 707 C C . SER A 1 88 ? -25.822 12.705 52.164 1.00 71.56 88 SER A C 1
ATOM 709 O O . SER A 1 88 ? -26.994 12.330 52.075 1.00 71.56 88 SER A O 1
ATOM 711 N N . ILE A 1 89 ? -25.192 12.849 53.326 1.00 72.12 89 ILE A N 1
ATOM 712 C CA . ILE A 1 89 ? -25.843 12.649 54.624 1.00 72.12 89 ILE A CA 1
ATOM 713 C C . ILE A 1 89 ? -26.508 13.973 55.020 1.00 72.12 89 ILE A C 1
ATOM 715 O O . ILE A 1 89 ? -25.854 15.018 55.024 1.00 72.12 89 ILE A O 1
ATOM 719 N N . VAL A 1 90 ? -27.804 13.921 55.323 1.00 75.38 90 VAL A N 1
ATOM 720 C CA . VAL A 1 90 ? -28.627 15.072 55.727 1.00 75.38 90 VAL A CA 1
ATOM 721 C C . VAL A 1 90 ? -29.163 14.853 57.144 1.00 75.38 90 VAL A C 1
ATOM 723 O O . VAL A 1 90 ? -29.483 13.718 57.504 1.00 75.38 90 VAL A O 1
ATOM 726 N N . ASP A 1 91 ? -29.227 15.910 57.955 1.00 76.31 91 ASP A N 1
ATOM 727 C CA . ASP A 1 91 ? -29.826 15.865 59.299 1.00 76.31 91 ASP A CA 1
ATOM 728 C C . ASP A 1 91 ? -31.368 15.903 59.228 1.00 76.31 91 ASP A C 1
ATOM 730 O O . ASP A 1 91 ? -31.966 16.189 58.190 1.00 76.31 91 ASP A O 1
ATOM 734 N N . ARG A 1 92 ? -32.037 15.647 60.356 1.00 77.31 92 ARG A N 1
ATOM 735 C CA . ARG A 1 92 ? -33.498 15.646 60.538 1.00 77.31 92 ARG A CA 1
ATOM 736 C C . ARG A 1 92 ? -34.194 16.961 60.150 1.00 77.31 92 ARG A C 1
ATOM 738 O O . ARG A 1 92 ? -35.397 16.957 59.914 1.00 77.31 92 ARG A O 1
ATOM 745 N N . THR A 1 93 ? -33.459 18.071 60.110 1.00 79.38 93 THR A N 1
ATOM 746 C CA . THR A 1 93 ? -33.920 19.407 59.685 1.00 79.38 93 THR A CA 1
ATOM 747 C C . THR A 1 93 ? -33.704 19.671 58.191 1.00 79.38 93 THR A C 1
ATOM 749 O O . THR A 1 93 ? -34.098 20.725 57.699 1.00 79.38 93 THR A O 1
ATOM 752 N N . GLY A 1 94 ? -33.104 18.723 57.464 1.00 68.88 94 GLY A N 1
ATOM 753 C CA . GLY A 1 94 ? -32.783 18.836 56.040 1.00 68.88 94 GLY A CA 1
ATOM 754 C C . GLY A 1 94 ? -31.427 19.476 55.741 1.00 68.88 94 GLY A C 1
ATOM 755 O O . GLY A 1 94 ? -31.100 19.648 54.569 1.00 68.88 94 GLY A O 1
ATOM 756 N N . ASP A 1 95 ? -30.637 19.810 56.764 1.00 74.81 95 ASP A N 1
ATOM 757 C CA . ASP A 1 95 ? -29.344 20.464 56.576 1.00 74.81 95 ASP A CA 1
ATOM 758 C C . ASP A 1 95 ? -28.251 19.458 56.165 1.00 74.81 95 ASP A C 1
ATOM 760 O O . ASP A 1 95 ? -28.200 18.325 56.661 1.00 74.81 95 ASP A O 1
ATOM 764 N N . GLN A 1 96 ? -27.399 19.840 55.213 1.00 68.69 96 GLN A N 1
ATOM 765 C CA . GLN A 1 96 ? -26.442 18.928 54.578 1.00 68.69 96 GLN A CA 1
ATOM 766 C C . GLN A 1 96 ? -25.122 18.895 55.358 1.00 68.69 96 GLN A C 1
ATOM 768 O O . GLN A 1 96 ? -24.382 19.873 55.390 1.00 68.69 96 GLN A O 1
ATOM 773 N N . LEU A 1 97 ? -24.798 17.745 55.959 1.00 70.81 97 LEU A N 1
ATOM 774 C CA . LEU A 1 97 ? -23.642 17.603 56.857 1.00 70.81 97 LEU A CA 1
ATOM 775 C C . LEU A 1 97 ? -22.339 17.243 56.124 1.00 70.81 97 LEU A C 1
ATOM 777 O O . LEU A 1 97 ? -21.255 17.566 56.604 1.00 70.81 97 LEU A O 1
ATOM 781 N N . ALA A 1 98 ? -22.424 16.555 54.980 1.00 69.12 98 ALA A N 1
ATOM 782 C CA . ALA A 1 98 ? -21.255 16.162 54.191 1.00 69.12 98 ALA A CA 1
ATOM 783 C C . ALA A 1 98 ? -21.594 15.954 52.704 1.00 69.12 98 ALA A C 1
ATOM 785 O O . ALA A 1 98 ? -22.609 15.331 52.371 1.00 69.12 98 ALA A O 1
ATOM 786 N N . ILE A 1 99 ? -20.711 16.435 51.818 1.00 70.69 99 ILE A N 1
ATOM 787 C CA . ILE A 1 99 ? -20.772 16.243 50.362 1.00 70.69 99 ILE A CA 1
ATOM 788 C C . ILE A 1 99 ? -19.380 15.914 49.804 1.00 70.69 99 ILE A C 1
ATOM 790 O O . ILE A 1 99 ? -18.402 16.588 50.130 1.00 70.69 99 ILE A O 1
ATOM 794 N N . ASP A 1 100 ? -19.297 14.900 48.943 1.00 69.81 100 ASP A N 1
ATOM 795 C CA . ASP A 1 100 ? -18.049 14.527 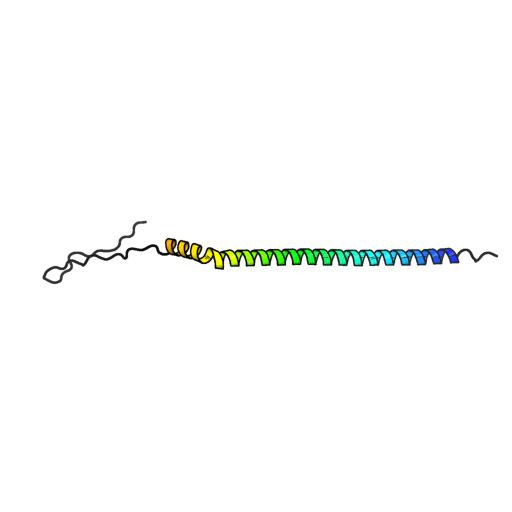48.271 1.00 69.81 100 ASP A CA 1
ATOM 796 C C . ASP A 1 100 ? -17.796 15.449 47.064 1.00 69.81 100 ASP A C 1
ATOM 798 O O . ASP A 1 100 ? -18.709 15.734 46.284 1.00 69.81 100 ASP A O 1
ATOM 802 N N . ARG A 1 101 ? -16.547 15.906 46.881 1.00 74.88 101 ARG A N 1
ATOM 803 C CA . ARG A 1 101 ? -16.110 16.690 45.711 1.00 74.88 101 ARG A CA 1
ATOM 804 C C . ARG A 1 101 ? -14.880 16.040 45.067 1.00 74.88 101 ARG A C 1
ATOM 806 O O . ARG A 1 101 ? -13.955 15.691 45.799 1.00 74.88 101 ARG A O 1
ATOM 813 N N . PRO A 1 102 ? -14.831 15.888 43.732 1.00 71.06 102 PRO A N 1
ATOM 814 C CA . PRO A 1 102 ? -13.642 15.369 43.062 1.00 71.06 102 PRO A CA 1
ATOM 815 C C . PRO A 1 102 ? -12.463 16.340 43.233 1.00 71.06 102 PRO A C 1
ATOM 817 O O . PRO A 1 102 ? -12.611 17.541 42.996 1.00 71.06 102 PRO A O 1
ATOM 820 N N . SER A 1 103 ? -11.302 15.826 43.649 1.00 76.31 103 SER A N 1
ATOM 821 C CA . SER A 1 103 ? -10.051 16.582 43.772 1.00 76.31 103 SER A CA 1
ATOM 822 C C . SER A 1 103 ? -9.073 16.194 42.662 1.00 76.31 103 SER A C 1
ATOM 824 O O . SER A 1 103 ? -8.981 15.029 42.277 1.00 76.31 103 SER A O 1
ATOM 826 N N . TYR A 1 104 ? -8.341 17.180 42.145 1.00 73.62 104 TYR A N 1
ATOM 827 C CA . TYR A 1 104 ? -7.319 16.986 41.118 1.00 73.62 104 TYR A CA 1
ATOM 828 C C . TYR A 1 104 ? -5.967 17.411 41.679 1.00 73.62 104 TYR A C 1
ATOM 830 O O . TYR A 1 104 ? -5.830 18.513 42.210 1.00 73.62 104 TYR A O 1
ATOM 838 N N . THR A 1 105 ? -4.980 16.533 41.563 1.00 76.38 105 THR A N 1
ATOM 839 C CA . THR A 1 105 ? -3.586 16.793 41.933 1.00 76.38 105 THR A CA 1
ATOM 840 C C . THR A 1 105 ? -2.733 16.695 40.674 1.00 76.38 105 THR A C 1
ATOM 842 O O . THR A 1 105 ? -2.975 15.805 39.857 1.00 76.38 105 THR A O 1
ATOM 845 N N . LEU A 1 106 ? -1.789 17.621 40.509 1.00 74.25 106 LEU A N 1
ATOM 846 C CA . LEU A 1 106 ? -0.881 17.693 39.359 1.00 74.25 106 LEU A CA 1
ATOM 847 C C . LEU A 1 106 ? 0.337 16.784 39.537 1.00 74.25 106 LEU A C 1
ATOM 849 O O . LEU A 1 106 ? 0.811 16.678 40.691 1.00 74.25 106 LEU A O 1
#

Secondary structure (DSSP, 8-state):
---TTSHHHHHHHHHHHHHHHHHHHHHHHHHHHHHHHHHHHHHHHHHHHHHHHHHHHHIIIIISHHHHHHHHHHHH--------PPPPEE-TTS-EEE--------

Sequence (106 aa):
MSDTHRNSRQFRDRQALSASNLQQRKSLLDRQALTRTRLMVIWGGLALGALGLVARLVWLQVIDAPNLQQLARAQQSRIERPFVPRRSIVDRTGDQLAIDRPSYTL

Foldseek 3Di:
DDDPPPPVVVVVVVVVVVVVVVVVVVVVVVVVVVVVVVVVVVVVVVVVVVVVVVVVVCCCCPVVVVVVVVVVCVVVPPVPPPDDFDDFDADPVRHTDDGDDDDDDD